Protein AF-A0A945NH26-F1 (afdb_monomer_lite)

Secondary structure (DSSP, 8-state):
--B--S--GGGEEEEEEEEETTEEEEEEEEEGGG--BT-EEESSEEEE-SS-EEEE-TTEEEEE-TTS-EEEEEPPPP-----------------

Sequence (95 aa):
IPSGGADATAAKKSVRPCYFGDGFVDVQVYDGSKLAADNEITGPAIIEETTTTVVIPENYNCLVNANKNYVLTRKVAKKVTAENPAQGRQEKINA

pLDDT: mean 87.92, std 19.18, range [40.16, 98.88]

Foldseek 3Di:
DADPAQAQPQFFDDWDFDDDDHGTDTETEGALVSDHANHKDADCYWYDYPP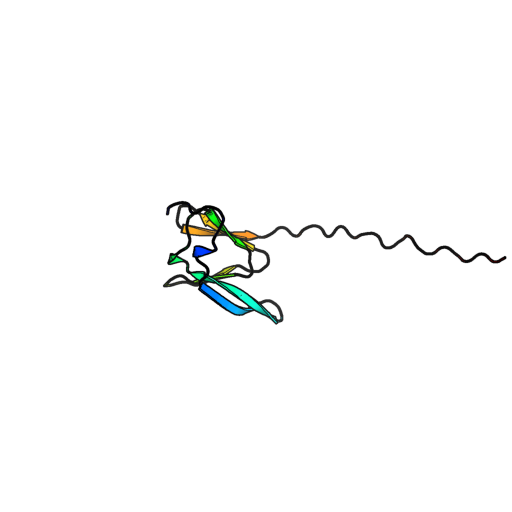DIDGQHNQWMWGQHNVRDTDIDGNDDDPPPDDDPPDDDDDDDDD

Radius of gyration: 21.13 Å; chains: 1; bounding box: 79×26×30 Å

Structure (mmCIF, N/CA/C/O backbone):
data_AF-A0A945NH26-F1
#
_entry.id   AF-A0A945NH26-F1
#
loop_
_atom_site.group_PDB
_atom_site.id
_atom_site.type_symbol
_atom_site.label_atom_id
_atom_site.label_alt_id
_atom_site.label_comp_id
_atom_site.label_asym_id
_atom_site.label_entity_id
_atom_site.label_seq_id
_atom_site.pdbx_PDB_ins_code
_atom_site.Cartn_x
_atom_site.Cartn_y
_atom_site.Cartn_z
_atom_site.occupancy
_atom_site.B_iso_or_equiv
_atom_site.auth_seq_id
_atom_site.auth_comp_id
_atom_site.auth_asym_id
_atom_site.auth_atom_id
_atom_site.pdbx_PDB_model_num
ATOM 1 N N . ILE A 1 1 ? 11.262 0.198 -10.966 1.00 95.19 1 ILE A N 1
ATOM 2 C CA . ILE A 1 1 ? 10.833 -1.221 -10.869 1.00 95.19 1 ILE A CA 1
ATOM 3 C C . ILE A 1 1 ? 9.950 -1.574 -12.068 1.00 95.19 1 ILE A C 1
ATOM 5 O O . ILE A 1 1 ? 9.375 -0.645 -12.629 1.00 95.19 1 ILE A O 1
ATOM 9 N N . PRO A 1 2 ? 9.875 -2.846 -12.505 1.00 96.56 2 PRO A N 1
ATOM 10 C CA . PRO A 1 2 ? 9.009 -3.256 -13.616 1.00 96.56 2 PRO A CA 1
ATOM 11 C C . PRO A 1 2 ? 7.522 -3.006 -13.325 1.00 96.56 2 PRO A C 1
ATOM 13 O O . PRO A 1 2 ? 7.118 -3.030 -12.161 1.00 96.56 2 PRO A O 1
ATOM 16 N N . SER A 1 3 ? 6.729 -2.788 -14.377 1.00 97.56 3 SER A N 1
ATOM 17 C CA . SER A 1 3 ? 5.265 -2.713 -14.280 1.00 97.56 3 SER A CA 1
ATOM 18 C C . SER A 1 3 ? 4.665 -4.099 -14.050 1.00 97.56 3 SER A C 1
ATOM 20 O O . SER A 1 3 ? 5.092 -5.069 -14.679 1.00 97.56 3 SER A O 1
ATOM 22 N N . GLY A 1 4 ? 3.687 -4.182 -13.149 1.00 97.19 4 GLY A N 1
ATOM 23 C CA . GLY A 1 4 ? 2.850 -5.364 -12.916 1.00 97.19 4 GLY A CA 1
ATOM 24 C C . GLY A 1 4 ? 1.378 -5.136 -13.266 1.00 97.19 4 GLY A C 1
ATOM 25 O O . GLY A 1 4 ? 0.557 -6.016 -13.020 1.00 97.19 4 GLY A O 1
ATOM 26 N N . GLY A 1 5 ? 1.038 -3.969 -13.826 1.00 98.19 5 GLY A N 1
ATOM 27 C CA . GLY A 1 5 ? -0.343 -3.523 -14.008 1.00 98.19 5 GLY A CA 1
ATOM 28 C C . GLY A 1 5 ? -1.034 -3.156 -12.690 1.00 98.19 5 GLY A C 1
ATOM 29 O O . GLY A 1 5 ? -0.418 -3.145 -11.627 1.00 98.19 5 GLY A O 1
ATOM 30 N N . ALA A 1 6 ? -2.334 -2.864 -12.762 1.00 98.44 6 ALA A N 1
ATOM 31 C CA . ALA A 1 6 ? -3.108 -2.392 -11.611 1.00 98.44 6 ALA A CA 1
ATOM 32 C C . ALA A 1 6 ? -3.287 -3.443 -10.501 1.00 98.44 6 ALA A C 1
ATOM 34 O O . ALA A 1 6 ? -3.452 -3.082 -9.336 1.00 98.44 6 ALA A O 1
ATOM 35 N N . ASP A 1 7 ? -3.250 -4.736 -10.837 1.00 98.50 7 ASP A N 1
ATOM 36 C CA . ASP A 1 7 ? -3.539 -5.805 -9.883 1.00 98.50 7 ASP A CA 1
ATOM 37 C C . ASP A 1 7 ? -2.386 -6.043 -8.890 1.00 98.50 7 ASP A C 1
ATOM 39 O O . ASP A 1 7 ? -1.300 -6.499 -9.248 1.00 98.50 7 ASP A O 1
ATOM 43 N N . ALA A 1 8 ? -2.656 -5.775 -7.611 1.00 98.44 8 ALA A N 1
ATOM 44 C CA . ALA A 1 8 ? -1.735 -5.981 -6.497 1.00 98.44 8 ALA A CA 1
ATOM 45 C C . ALA A 1 8 ? -1.951 -7.318 -5.748 1.00 98.44 8 ALA A C 1
ATOM 47 O O . ALA A 1 8 ? -1.381 -7.523 -4.673 1.00 98.44 8 ALA A O 1
ATOM 48 N N . THR A 1 9 ? -2.788 -8.238 -6.249 1.00 98.50 9 THR A N 1
ATOM 49 C CA . THR A 1 9 ? -3.139 -9.489 -5.543 1.00 98.50 9 THR A CA 1
ATOM 50 C C . THR A 1 9 ? -1.934 -10.353 -5.181 1.00 98.50 9 THR A C 1
ATOM 52 O O . THR A 1 9 ? -1.909 -10.911 -4.083 1.00 98.50 9 THR A O 1
ATOM 55 N N . ALA A 1 10 ? -0.910 -10.408 -6.037 1.00 98.31 10 ALA A N 1
ATOM 56 C CA . ALA A 1 10 ? 0.322 -11.163 -5.791 1.00 98.31 10 ALA A CA 1
ATOM 57 C C . ALA A 1 10 ? 1.106 -10.685 -4.549 1.00 98.31 10 ALA A C 1
ATOM 59 O O . ALA A 1 10 ? 1.902 -11.439 -3.984 1.00 98.31 10 ALA A O 1
ATOM 60 N N . ALA A 1 11 ? 0.866 -9.449 -4.101 1.00 98.62 11 ALA A N 1
ATOM 61 C CA . ALA A 1 11 ? 1.498 -8.865 -2.925 1.00 98.62 11 ALA A CA 1
ATOM 62 C C . ALA A 1 11 ? 0.662 -9.008 -1.643 1.00 98.62 11 ALA A C 1
ATOM 64 O O . ALA A 1 11 ? 1.127 -8.608 -0.577 1.00 98.62 11 ALA A O 1
ATOM 65 N N . LYS A 1 12 ? -0.551 -9.578 -1.689 1.00 98.75 12 LYS A N 1
ATOM 66 C CA . LYS A 1 12 ? -1.359 -9.801 -0.480 1.00 98.75 12 LYS A CA 1
ATOM 67 C C . LYS A 1 12 ? -0.621 -10.720 0.498 1.00 98.75 12 LYS A C 1
ATOM 69 O O . LYS A 1 12 ? -0.179 -11.809 0.140 1.00 98.75 12 LYS A O 1
ATOM 74 N N . LYS A 1 13 ? -0.502 -10.269 1.747 1.00 98.69 13 LYS A N 1
ATOM 75 C CA . LYS A 1 13 ? 0.247 -10.943 2.816 1.00 98.69 13 LYS A CA 1
ATOM 76 C C . LYS A 1 13 ? -0.670 -11.548 3.875 1.00 98.69 13 LYS A C 1
ATOM 78 O O . LYS A 1 13 ? -0.518 -12.711 4.228 1.00 98.69 13 LYS A O 1
ATOM 83 N N . SER A 1 14 ? -1.602 -10.757 4.397 1.00 98.62 14 SER A N 1
ATOM 84 C CA . SER A 1 14 ? -2.537 -11.165 5.452 1.00 98.62 14 SER A CA 1
ATOM 85 C C . SER A 1 14 ? -3.716 -10.197 5.544 1.00 98.62 14 SER A C 1
ATOM 87 O O . SER A 1 14 ? -3.698 -9.137 4.923 1.00 98.62 14 SER A O 1
ATOM 89 N N . VAL A 1 15 ? -4.735 -10.546 6.325 1.00 98.56 15 VAL A N 1
ATOM 90 C CA . VAL A 1 15 ? -5.798 -9.625 6.754 1.00 98.56 15 VAL A CA 1
ATOM 91 C C . VAL A 1 15 ? -5.655 -9.428 8.260 1.00 98.56 15 VAL A C 1
ATOM 93 O O . VAL A 1 15 ? -5.388 -10.398 8.973 1.00 98.56 15 VAL A O 1
ATOM 96 N N . ARG A 1 16 ? -5.766 -8.188 8.749 1.00 97.31 16 ARG A N 1
ATOM 97 C CA . ARG A 1 16 ? -5.647 -7.871 10.181 1.00 97.31 16 ARG A CA 1
ATOM 98 C C . ARG A 1 16 ? -6.751 -6.923 10.647 1.00 97.31 16 ARG A C 1
ATOM 100 O O . ARG A 1 16 ? -6.981 -5.930 9.956 1.00 97.31 16 ARG A O 1
ATOM 107 N N . PRO A 1 17 ? -7.337 -7.141 11.838 1.00 97.56 17 PRO A N 1
ATOM 108 C CA . PRO A 1 17 ? -8.193 -6.143 12.460 1.00 97.56 17 PRO A CA 1
ATOM 109 C C . PRO A 1 17 ? -7.340 -4.933 12.856 1.00 97.56 17 PRO A C 1
ATOM 111 O O . PRO A 1 17 ? -6.336 -5.059 13.559 1.00 97.56 17 PRO A O 1
ATOM 114 N N . CYS A 1 18 ? -7.713 -3.751 12.383 1.00 96.38 18 CYS A N 1
ATOM 115 C CA . CYS A 1 18 ? -7.044 -2.487 12.680 1.00 96.38 18 CYS A CA 1
ATOM 116 C C . CYS A 1 18 ? -8.079 -1.445 13.092 1.00 96.38 18 CYS A C 1
ATOM 118 O O . CYS A 1 18 ? -9.175 -1.407 12.542 1.00 96.38 18 CYS A O 1
ATOM 120 N N . TYR A 1 19 ? -7.736 -0.604 14.064 1.00 94.56 19 TYR A N 1
ATOM 121 C CA . TYR A 1 19 ? -8.650 0.417 14.563 1.00 94.56 19 TYR A CA 1
ATOM 122 C C . TYR A 1 19 ? -8.594 1.665 13.670 1.00 94.56 19 TYR A C 1
ATOM 124 O O . TYR A 1 19 ? -7.557 2.327 13.601 1.00 94.56 19 TYR A O 1
ATOM 132 N N . PHE A 1 20 ? -9.695 1.976 12.984 1.00 89.06 20 PHE A N 1
ATOM 133 C CA . PHE A 1 20 ? -9.865 3.167 12.147 1.00 89.06 20 PHE A CA 1
ATOM 134 C C . PHE A 1 20 ? -11.137 3.905 12.567 1.00 89.06 20 PHE A C 1
ATOM 136 O O . PHE A 1 20 ? -12.185 3.285 12.723 1.00 89.06 20 PHE A O 1
ATOM 143 N N . GLY A 1 21 ? -11.047 5.230 12.723 1.00 87.19 21 GLY A N 1
ATOM 144 C CA . GLY A 1 21 ? -12.165 6.040 13.208 1.00 87.19 21 GLY A CA 1
ATOM 145 C C . GLY A 1 21 ? -12.593 5.587 14.603 1.00 87.19 21 GLY A C 1
ATOM 146 O O . GLY A 1 21 ? -11.887 5.823 15.579 1.00 87.19 21 GLY A O 1
ATOM 147 N N . ASP A 1 22 ? -13.736 4.923 14.658 1.00 92.06 22 ASP A N 1
ATOM 148 C CA . ASP A 1 22 ? -14.490 4.578 15.854 1.00 92.06 22 ASP A CA 1
ATOM 149 C C . ASP A 1 22 ? -14.616 3.054 16.072 1.00 92.06 22 ASP A C 1
ATOM 151 O O . ASP A 1 22 ? -15.236 2.612 17.042 1.00 92.06 22 ASP A O 1
ATOM 155 N N . GLY A 1 23 ? -13.962 2.226 15.245 1.00 95.88 23 GLY A N 1
ATOM 156 C CA . GLY A 1 23 ? -14.012 0.768 15.384 1.00 95.88 23 GLY A CA 1
ATOM 157 C C . GLY A 1 23 ? -12.856 -0.001 14.745 1.00 95.88 23 GLY A C 1
ATOM 158 O O . GLY A 1 23 ? -12.017 0.542 14.028 1.00 95.88 23 GLY A O 1
ATOM 159 N N . PHE A 1 24 ? -12.821 -1.309 15.014 1.00 97.25 24 PHE A N 1
ATOM 160 C CA . PHE A 1 24 ? -11.941 -2.234 14.302 1.00 97.25 24 PHE A CA 1
ATOM 161 C C . PHE A 1 24 ? -12.539 -2.599 12.944 1.00 97.25 24 PHE A C 1
ATOM 163 O O . PHE A 1 24 ? -13.714 -2.950 12.850 1.00 97.25 24 PHE A O 1
ATOM 170 N N . VAL A 1 25 ? -11.703 -2.569 11.912 1.00 96.00 25 VAL A N 1
ATOM 171 C CA . VAL A 1 25 ? -12.016 -3.027 10.557 1.00 96.00 25 VAL A CA 1
ATOM 172 C C . VAL A 1 25 ? -10.965 -4.032 10.105 1.00 96.00 25 VAL A C 1
ATOM 174 O O . VAL A 1 25 ? -9.786 -3.893 10.436 1.00 96.00 25 VAL A O 1
ATOM 177 N N . ASP A 1 26 ? -11.380 -5.047 9.353 1.00 97.56 26 ASP A N 1
ATOM 178 C CA . ASP A 1 26 ? -10.455 -5.998 8.741 1.00 97.56 26 ASP A CA 1
ATOM 179 C C . ASP A 1 26 ? -9.763 -5.354 7.539 1.00 97.56 26 ASP A C 1
ATOM 181 O O . ASP A 1 26 ? -10.399 -4.941 6.569 1.00 97.56 26 ASP A O 1
ATOM 185 N N . VAL A 1 27 ? -8.438 -5.262 7.610 1.00 98.19 27 VAL A N 1
ATOM 186 C CA . VAL A 1 27 ? -7.613 -4.545 6.639 1.00 98.19 27 VAL A CA 1
ATOM 187 C C . VAL A 1 27 ? -6.687 -5.503 5.914 1.00 98.19 27 VAL A C 1
ATOM 189 O O . VAL A 1 27 ? -5.948 -6.272 6.534 1.00 98.19 27 VAL A O 1
ATOM 192 N N . GLN A 1 28 ? -6.685 -5.423 4.582 1.00 98.69 28 GLN A N 1
ATOM 193 C CA . GLN A 1 28 ? -5.724 -6.149 3.761 1.00 98.69 28 GLN A CA 1
ATOM 194 C C . GLN A 1 28 ? -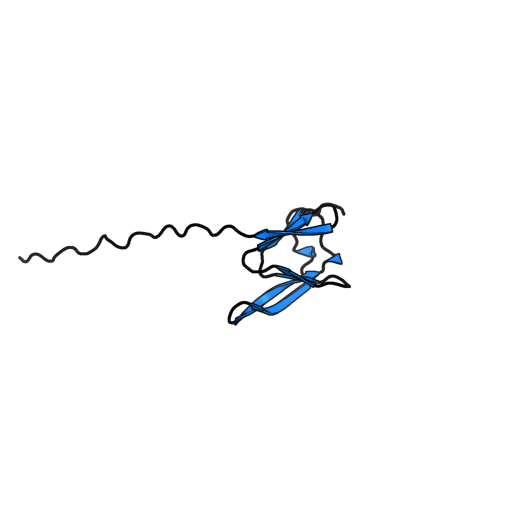4.319 -5.564 3.951 1.00 98.69 28 GLN A C 1
ATOM 196 O O . GLN A 1 28 ? -4.083 -4.369 3.759 1.00 98.69 28 GLN A O 1
ATOM 201 N N . VAL A 1 29 ? -3.376 -6.439 4.282 1.00 98.81 29 VAL A N 1
ATOM 202 C CA . VAL A 1 29 ? -1.948 -6.143 4.378 1.00 98.81 29 VAL A CA 1
ATOM 203 C C . VAL A 1 29 ? -1.255 -6.636 3.116 1.00 98.81 29 VAL A C 1
ATOM 205 O O . VAL A 1 29 ? -1.477 -7.775 2.690 1.00 98.81 29 VAL A O 1
ATOM 208 N N . TYR A 1 30 ? -0.401 -5.796 2.546 1.00 98.88 30 TYR A N 1
ATOM 209 C CA . TYR A 1 30 ? 0.436 -6.093 1.393 1.00 98.88 30 TYR A CA 1
ATOM 210 C C . TYR A 1 30 ? 1.910 -6.148 1.805 1.00 98.88 30 TYR A C 1
ATOM 212 O O . TYR A 1 30 ? 2.362 -5.379 2.652 1.00 98.88 30 TYR A O 1
ATOM 220 N N . ASP A 1 31 ? 2.655 -7.061 1.195 1.00 98.75 31 ASP A N 1
ATOM 221 C CA . ASP A 1 31 ? 4.110 -7.140 1.270 1.00 98.75 31 ASP A CA 1
ATOM 222 C C . ASP A 1 31 ? 4.721 -6.170 0.246 1.00 98.75 31 ASP A C 1
ATOM 224 O O . ASP A 1 31 ? 4.660 -6.406 -0.962 1.00 98.75 31 ASP A O 1
ATOM 228 N N . GLY A 1 32 ? 5.310 -5.071 0.725 1.00 98.50 32 GLY A N 1
ATOM 229 C CA . GLY A 1 32 ? 5.901 -4.026 -0.114 1.00 98.50 32 GLY A CA 1
ATOM 230 C C . GLY A 1 32 ? 7.075 -4.511 -0.971 1.00 98.50 32 GLY A C 1
ATOM 231 O O . GLY A 1 32 ? 7.362 -3.943 -2.029 1.00 98.50 32 GLY A O 1
ATOM 232 N N . SER A 1 33 ? 7.714 -5.626 -0.601 1.00 98.00 33 SER A N 1
ATOM 233 C CA . SER A 1 33 ? 8.761 -6.237 -1.424 1.00 98.00 33 SER A CA 1
ATOM 234 C C . SER A 1 33 ? 8.218 -6.859 -2.717 1.00 98.00 33 SER A C 1
ATOM 236 O O . SER A 1 33 ? 8.959 -6.951 -3.696 1.00 98.00 33 SER A O 1
ATOM 238 N N . LYS A 1 34 ? 6.927 -7.220 -2.744 1.00 98.38 34 LYS A N 1
ATOM 239 C CA . LYS A 1 34 ? 6.245 -7.870 -3.876 1.00 98.38 34 LYS A CA 1
ATOM 240 C C . LYS A 1 34 ? 5.452 -6.911 -4.762 1.00 98.38 34 LYS A C 1
ATOM 242 O O . LYS A 1 34 ? 4.957 -7.335 -5.802 1.00 98.38 34 LYS A O 1
ATOM 247 N N . LEU A 1 35 ? 5.309 -5.648 -4.362 1.00 98.56 35 LEU A N 1
ATOM 248 C CA . LEU A 1 35 ? 4.602 -4.649 -5.160 1.00 98.56 35 LEU A CA 1
ATOM 249 C C . LEU A 1 35 ? 5.419 -4.244 -6.392 1.00 98.56 35 LEU A C 1
ATOM 251 O O . LEU A 1 35 ? 6.625 -3.990 -6.310 1.00 98.56 35 LEU A O 1
ATOM 255 N N . ALA A 1 36 ? 4.732 -4.160 -7.527 1.00 98.62 36 ALA A N 1
ATOM 256 C CA . ALA A 1 36 ? 5.278 -3.738 -8.811 1.00 98.62 36 ALA A CA 1
ATOM 257 C C . ALA A 1 36 ? 4.806 -2.320 -9.168 1.00 98.62 36 ALA A C 1
ATOM 259 O O . ALA A 1 36 ? 3.888 -1.786 -8.545 1.00 98.62 36 ALA A O 1
ATOM 260 N N . ALA A 1 37 ? 5.429 -1.696 -10.172 1.00 98.69 37 ALA A N 1
ATOM 261 C CA . ALA A 1 37 ? 4.920 -0.427 -10.682 1.00 98.69 37 ALA A CA 1
ATOM 262 C C . ALA A 1 37 ? 3.514 -0.611 -11.270 1.00 98.69 37 ALA A C 1
ATOM 264 O O . ALA A 1 37 ? 3.170 -1.682 -11.773 1.00 98.69 37 ALA A O 1
ATOM 265 N N . ASP A 1 38 ? 2.734 0.460 -11.195 1.00 98.69 38 ASP A N 1
ATOM 266 C CA . ASP A 1 38 ? 1.339 0.582 -11.611 1.00 98.69 38 ASP A CA 1
ATOM 267 C C . ASP A 1 38 ? 0.332 -0.182 -10.744 1.00 98.69 38 ASP A C 1
ATOM 269 O O . ASP A 1 38 ? -0.865 -0.044 -10.970 1.00 98.69 38 ASP A O 1
ATOM 273 N N . ASN A 1 39 ? 0.776 -0.916 -9.715 1.00 98.81 39 ASN A N 1
ATOM 274 C CA . ASN A 1 39 ? -0.128 -1.529 -8.745 1.00 98.81 39 ASN A CA 1
ATOM 275 C C . ASN A 1 39 ? -0.982 -0.462 -8.047 1.00 98.81 39 ASN A C 1
ATOM 277 O O . ASN A 1 39 ? -0.462 0.539 -7.539 1.00 98.81 39 ASN A O 1
ATOM 281 N N . GLU A 1 40 ? -2.285 -0.726 -7.964 1.00 98.62 40 GLU A N 1
ATOM 282 C CA . GLU A 1 40 ? -3.257 0.125 -7.289 1.00 98.62 40 GLU A CA 1
ATOM 283 C C . GLU A 1 40 ? -3.810 -0.566 -6.043 1.00 98.62 40 GLU A C 1
ATOM 285 O O . GLU A 1 40 ? -4.208 -1.732 -6.060 1.00 98.62 40 GLU A O 1
ATOM 290 N N . ILE A 1 41 ? -3.856 0.173 -4.936 1.00 98.75 41 ILE A N 1
ATOM 291 C CA . ILE A 1 41 ? -4.381 -0.310 -3.661 1.00 98.75 41 ILE A CA 1
ATOM 292 C C . ILE A 1 41 ? -5.419 0.681 -3.147 1.00 98.75 41 ILE A C 1
ATOM 294 O O . ILE A 1 41 ? -5.129 1.848 -2.877 1.00 98.75 41 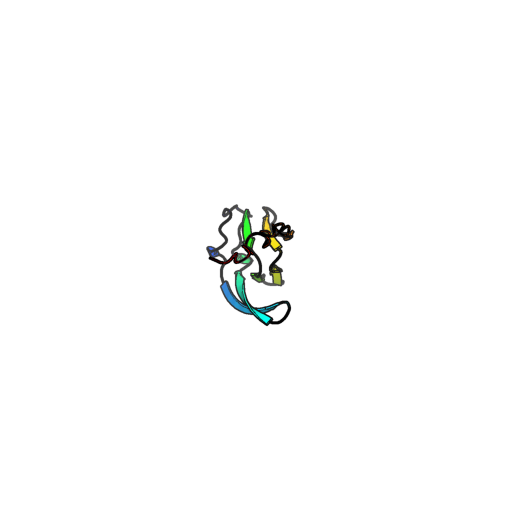ILE A O 1
ATOM 298 N N . THR A 1 42 ? -6.646 0.205 -2.977 1.00 98.06 42 THR A N 1
ATOM 299 C CA . THR A 1 42 ? -7.743 0.965 -2.374 1.00 98.06 42 THR A CA 1
ATOM 300 C C . THR A 1 42 ? -7.716 0.806 -0.855 1.00 98.06 42 THR A C 1
ATOM 302 O O . THR A 1 42 ? -7.671 -0.316 -0.357 1.00 98.06 42 THR A O 1
ATOM 305 N N . GLY A 1 43 ? -7.760 1.916 -0.111 1.00 96.69 43 GLY A N 1
ATOM 306 C CA . GLY A 1 43 ? -7.884 1.873 1.347 1.00 96.69 43 GLY A CA 1
ATOM 307 C C . GLY A 1 43 ? -9.293 1.470 1.824 1.00 96.69 43 GLY A C 1
ATOM 308 O O . GLY A 1 43 ? -10.252 1.670 1.066 1.00 96.69 43 GLY A O 1
ATOM 309 N N . PRO A 1 44 ? -9.443 0.976 3.072 1.00 97.50 44 PRO A N 1
ATOM 310 C CA . PRO A 1 44 ? -8.394 0.846 4.086 1.00 97.50 44 PRO A CA 1
ATOM 311 C C . PRO A 1 44 ? -7.436 -0.323 3.797 1.00 97.50 44 PRO A C 1
ATOM 313 O O . PRO A 1 44 ? -7.863 -1.441 3.521 1.00 97.50 44 PRO A O 1
ATOM 316 N N . ALA A 1 45 ? -6.130 -0.058 3.845 1.00 98.50 45 ALA A N 1
ATOM 317 C CA . ALA A 1 45 ? -5.076 -1.034 3.557 1.00 98.50 45 ALA A CA 1
ATOM 318 C C . ALA A 1 45 ? -3.779 -0.694 4.310 1.00 98.50 45 ALA A C 1
ATOM 320 O O . ALA A 1 45 ? -3.554 0.455 4.700 1.00 98.50 45 ALA A O 1
ATOM 321 N N . ILE A 1 46 ? -2.908 -1.688 4.489 1.00 98.69 46 ILE A N 1
ATOM 322 C CA . ILE A 1 46 ? -1.548 -1.502 5.015 1.00 98.69 46 ILE A CA 1
ATOM 323 C C . ILE A 1 46 ? -0.547 -2.090 4.023 1.00 98.69 46 ILE A C 1
ATOM 325 O O . ILE A 1 46 ? -0.747 -3.196 3.530 1.00 98.69 46 ILE A O 1
ATOM 329 N N . ILE A 1 47 ? 0.554 -1.388 3.772 1.00 98.81 47 ILE A N 1
ATOM 330 C CA . ILE A 1 47 ? 1.733 -1.945 3.102 1.00 98.81 47 ILE A CA 1
ATOM 331 C C . ILE A 1 47 ? 2.844 -2.062 4.140 1.00 98.81 47 ILE A C 1
ATOM 333 O O . ILE A 1 47 ? 3.182 -1.085 4.807 1.00 98.81 47 ILE A O 1
ATOM 337 N N . GLU A 1 48 ? 3.417 -3.252 4.272 1.00 98.75 48 GLU A N 1
ATOM 338 C CA . GLU A 1 48 ? 4.585 -3.494 5.111 1.00 98.75 48 GLU A CA 1
ATOM 339 C C . GLU A 1 48 ? 5.832 -3.614 4.246 1.00 98.75 48 GLU A C 1
ATOM 341 O O . GLU A 1 48 ? 5.943 -4.515 3.417 1.00 98.75 48 GLU A O 1
ATOM 346 N N . GLU A 1 49 ? 6.782 -2.721 4.472 1.00 98.31 49 GLU A N 1
ATOM 347 C CA . GLU A 1 49 ? 8.149 -2.832 3.979 1.00 98.31 49 GLU A CA 1
ATOM 348 C C . GLU A 1 49 ? 9.051 -3.338 5.105 1.00 98.31 49 GLU A C 1
ATOM 350 O O . GLU A 1 49 ? 8.678 -3.335 6.278 1.00 98.31 49 GLU A O 1
ATOM 355 N N . THR A 1 50 ? 10.283 -3.721 4.775 1.00 97.12 50 THR A N 1
ATOM 356 C CA . THR A 1 50 ? 11.257 -4.186 5.777 1.00 97.12 50 THR A CA 1
ATOM 357 C C . THR A 1 50 ? 11.501 -3.166 6.896 1.00 97.12 50 THR A C 1
ATOM 359 O O . THR A 1 50 ? 11.737 -3.558 8.035 1.00 97.12 50 THR A O 1
ATOM 362 N N . THR A 1 51 ? 11.454 -1.866 6.589 1.00 97.12 51 THR A N 1
ATOM 363 C CA . THR A 1 51 ? 11.808 -0.784 7.527 1.00 97.12 51 THR A CA 1
ATOM 364 C C . THR A 1 51 ? 10.716 0.270 7.706 1.00 97.12 51 THR A C 1
ATOM 366 O O . THR A 1 51 ? 10.923 1.242 8.430 1.00 97.12 51 THR A O 1
ATOM 369 N N . THR A 1 52 ? 9.559 0.118 7.056 1.00 97.44 52 THR A N 1
ATOM 370 C CA . THR A 1 52 ? 8.460 1.087 7.146 1.00 97.44 52 THR A CA 1
ATOM 371 C C . THR A 1 52 ? 7.099 0.413 7.023 1.00 97.44 52 THR A C 1
ATOM 373 O O . THR A 1 52 ? 6.970 -0.715 6.552 1.00 97.44 52 THR A O 1
ATOM 376 N N . THR A 1 53 ? 6.057 1.106 7.463 1.00 98.06 53 THR A N 1
ATOM 377 C CA . THR A 1 53 ? 4.669 0.670 7.330 1.00 98.06 53 THR A CA 1
ATOM 378 C C . THR A 1 53 ? 3.853 1.830 6.784 1.00 98.06 53 THR A C 1
ATOM 380 O O . THR A 1 53 ? 3.777 2.889 7.404 1.00 98.06 53 THR A O 1
ATOM 383 N N . VAL A 1 54 ? 3.246 1.636 5.615 1.00 98.50 54 VAL A N 1
ATOM 384 C CA . VAL A 1 54 ? 2.388 2.636 4.975 1.00 98.50 54 VAL A CA 1
ATOM 385 C C . VAL A 1 54 ? 0.942 2.308 5.296 1.00 98.50 54 VAL A C 1
ATOM 387 O O . VAL A 1 54 ? 0.445 1.235 4.955 1.00 98.50 54 VAL A O 1
ATOM 390 N N . VAL A 1 55 ? 0.258 3.251 5.932 1.00 98.38 55 VAL A N 1
ATOM 391 C CA . VAL A 1 55 ? -1.181 3.176 6.180 1.00 98.38 55 VAL A CA 1
ATOM 392 C C . VAL A 1 55 ? -1.903 3.882 5.039 1.00 98.38 55 VAL A C 1
ATOM 394 O O . VAL A 1 55 ? -1.615 5.041 4.749 1.00 98.38 55 VAL A O 1
ATOM 397 N N . ILE A 1 56 ? -2.851 3.196 4.403 1.00 98.19 56 ILE A N 1
ATOM 398 C CA . ILE A 1 56 ? -3.725 3.753 3.367 1.00 98.19 56 ILE A CA 1
ATOM 399 C C . ILE A 1 56 ? -5.123 3.878 3.981 1.00 98.19 56 ILE A C 1
ATOM 401 O O . ILE A 1 56 ? -5.803 2.861 4.127 1.00 98.19 56 ILE A O 1
ATOM 405 N N . PRO A 1 57 ? -5.568 5.085 4.372 1.00 96.44 57 PRO A N 1
ATOM 406 C CA . PRO A 1 57 ? -6.884 5.268 4.979 1.00 96.44 57 PRO A CA 1
ATOM 407 C C . PRO A 1 57 ? -8.028 5.010 3.991 1.00 96.44 57 PRO A C 1
ATOM 409 O O . PRO A 1 57 ? -7.844 5.052 2.775 1.00 96.44 57 PRO A O 1
ATOM 412 N N . GLU A 1 58 ? -9.239 4.809 4.513 1.00 94.69 58 GLU A N 1
ATOM 413 C CA . GLU A 1 58 ? -10.442 4.492 3.728 1.00 94.69 58 GLU A CA 1
ATOM 414 C C . GLU A 1 58 ? -10.717 5.476 2.582 1.00 94.69 58 GLU A C 1
ATOM 416 O O . GLU A 1 58 ? -11.129 5.086 1.490 1.00 94.69 58 GLU A O 1
ATOM 421 N N . ASN A 1 59 ? -10.447 6.761 2.786 1.00 95.25 59 ASN A N 1
ATOM 422 C CA . ASN A 1 59 ? -10.679 7.802 1.791 1.00 95.25 59 ASN A CA 1
ATOM 423 C C . ASN A 1 59 ? -9.485 8.037 0.853 1.00 95.25 59 ASN A C 1
ATOM 425 O O . ASN A 1 59 ? -9.432 9.086 0.216 1.00 95.25 59 ASN A O 1
ATOM 429 N N . TYR A 1 60 ? -8.553 7.088 0.731 1.00 97.88 60 TYR A N 1
ATOM 430 C CA . TYR A 1 60 ? -7.411 7.171 -0.180 1.00 97.88 60 TYR A CA 1
ATOM 431 C C . TYR A 1 60 ? -7.295 5.947 -1.091 1.00 97.88 60 TYR A C 1
ATOM 433 O O . TYR A 1 60 ? -7.678 4.830 -0.741 1.00 97.88 60 TYR A O 1
ATOM 441 N N . ASN A 1 61 ? -6.729 6.188 -2.270 1.00 98.19 61 ASN A N 1
ATOM 442 C CA . ASN A 1 61 ? -6.112 5.173 -3.115 1.00 98.19 61 ASN A CA 1
ATOM 443 C C . ASN A 1 61 ? -4.596 5.382 -3.095 1.00 98.19 61 ASN A C 1
ATOM 445 O O . ASN A 1 61 ? -4.135 6.517 -2.973 1.00 98.19 61 ASN A O 1
ATOM 449 N N . CYS A 1 62 ? -3.837 4.306 -3.238 1.00 98.69 62 CYS A N 1
ATOM 450 C CA . CYS A 1 62 ? -2.389 4.325 -3.375 1.00 98.69 62 CYS A CA 1
ATOM 451 C C . CYS A 1 62 ? -2.002 3.747 -4.737 1.00 98.69 62 CYS A C 1
ATOM 453 O O . CYS A 1 62 ? -2.454 2.659 -5.087 1.00 98.69 62 CYS A O 1
ATOM 455 N N . LEU A 1 63 ? -1.159 4.470 -5.472 1.00 98.75 63 LEU A N 1
ATOM 456 C CA . LEU A 1 63 ? -0.498 3.999 -6.686 1.00 98.75 63 LEU A CA 1
ATOM 457 C C . LEU A 1 63 ? 0.988 3.779 -6.391 1.00 98.75 63 LEU A C 1
ATOM 459 O O . LEU A 1 63 ? 1.650 4.671 -5.851 1.00 98.75 63 LEU A O 1
ATOM 463 N N . VAL A 1 64 ? 1.526 2.630 -6.793 1.00 98.75 64 VAL A N 1
ATOM 464 C CA . VAL A 1 64 ? 2.973 2.387 -6.800 1.00 98.75 64 VAL A CA 1
ATOM 465 C C . VAL A 1 64 ? 3.534 2.867 -8.130 1.00 98.7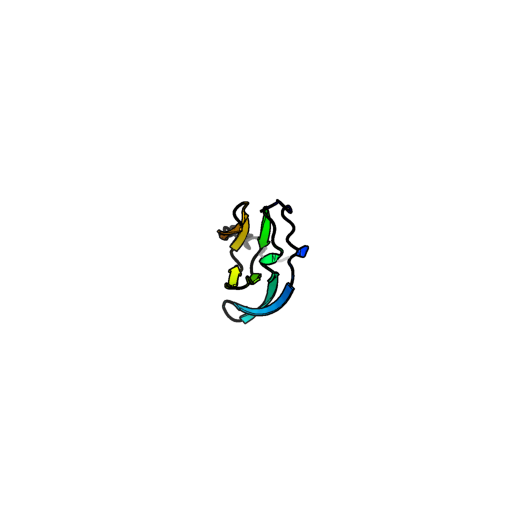5 64 VAL A C 1
ATOM 467 O O . VAL A 1 64 ? 3.271 2.274 -9.170 1.00 98.75 64 VAL A O 1
ATOM 470 N N . ASN A 1 65 ? 4.312 3.947 -8.137 1.00 98.25 65 ASN A N 1
ATOM 471 C CA . ASN A 1 65 ? 4.882 4.441 -9.393 1.00 98.25 65 ASN A CA 1
ATOM 472 C C . ASN A 1 65 ? 6.172 3.691 -9.791 1.00 98.25 65 ASN A C 1
ATOM 474 O O . ASN A 1 65 ? 6.731 2.903 -9.025 1.00 98.25 65 ASN A O 1
ATOM 478 N N . ALA A 1 66 ? 6.702 3.988 -10.982 1.00 97.94 66 ALA A N 1
ATOM 479 C CA . ALA A 1 66 ? 7.917 3.362 -11.517 1.00 97.94 66 ALA A CA 1
ATOM 480 C C . ALA A 1 66 ? 9.164 3.484 -10.612 1.00 97.94 66 ALA A C 1
ATOM 482 O O . ALA A 1 66 ? 10.051 2.627 -10.672 1.00 97.94 66 ALA A O 1
ATOM 483 N N . ASN A 1 67 ? 9.221 4.497 -9.740 1.00 98.19 67 ASN A N 1
ATOM 484 C CA . ASN A 1 67 ? 10.323 4.730 -8.802 1.00 98.19 67 ASN A CA 1
ATOM 485 C C . ASN A 1 67 ? 10.142 4.003 -7.457 1.00 98.19 67 ASN A C 1
ATOM 487 O O . ASN A 1 67 ? 10.967 4.181 -6.567 1.00 98.19 67 ASN A O 1
ATOM 491 N N . LYS A 1 68 ? 9.093 3.180 -7.309 1.00 96.81 68 LYS A N 1
ATOM 492 C CA . LYS A 1 68 ? 8.684 2.543 -6.045 1.00 96.81 68 LYS A CA 1
ATOM 493 C C . LYS A 1 68 ? 8.270 3.557 -4.964 1.00 96.81 68 LYS A C 1
ATOM 495 O O . LYS A 1 68 ? 8.398 3.298 -3.772 1.00 96.81 68 LYS A O 1
ATOM 500 N N . ASN A 1 69 ? 7.731 4.705 -5.379 1.00 98.44 69 ASN A N 1
ATOM 501 C CA . ASN A 1 69 ? 7.071 5.626 -4.455 1.00 98.44 69 ASN A CA 1
ATOM 502 C C . ASN A 1 69 ? 5.593 5.252 -4.303 1.00 98.44 69 ASN A C 1
ATOM 504 O O . ASN A 1 69 ? 4.933 4.910 -5.286 1.00 98.44 69 ASN A O 1
ATOM 508 N N . TYR A 1 70 ? 5.074 5.413 -3.086 1.00 98.62 70 TYR A N 1
ATOM 509 C CA . TYR A 1 70 ? 3.658 5.264 -2.756 1.00 98.62 70 TYR A CA 1
ATOM 510 C C . TYR A 1 70 ? 2.939 6.607 -2.891 1.00 98.62 70 TYR A C 1
ATOM 512 O O . TYR A 1 70 ? 3.126 7.506 -2.071 1.00 98.62 70 TYR A O 1
ATOM 520 N N . VAL A 1 71 ? 2.133 6.765 -3.941 1.00 98.62 71 VAL A N 1
ATOM 521 C CA . VAL A 1 71 ? 1.403 8.008 -4.224 1.00 98.62 71 VAL A CA 1
ATOM 522 C C . VAL A 1 71 ? -0.028 7.879 -3.721 1.00 98.62 71 VAL A C 1
ATOM 524 O O . VAL A 1 71 ? -0.861 7.221 -4.344 1.00 98.62 71 VAL A O 1
ATOM 527 N N . LEU A 1 72 ? -0.321 8.520 -2.589 1.00 98.56 72 LEU A N 1
ATOM 528 C CA . LEU A 1 72 ? -1.659 8.529 -2.003 1.00 98.56 72 LEU A CA 1
ATOM 529 C C . LEU A 1 72 ? -2.501 9.662 -2.595 1.00 98.56 72 LEU A C 1
ATOM 531 O O . LEU A 1 72 ? -2.165 10.838 -2.469 1.00 98.56 72 LEU A O 1
ATOM 535 N N . THR A 1 73 ? -3.642 9.304 -3.178 1.00 98.25 73 THR A N 1
ATOM 536 C CA . THR A 1 73 ? -4.636 10.253 -3.688 1.00 98.25 73 THR A CA 1
ATOM 537 C C . THR A 1 73 ? -5.916 10.140 -2.880 1.00 98.25 73 THR A C 1
ATOM 539 O O . THR A 1 73 ? -6.477 9.052 -2.739 1.00 98.25 73 THR A O 1
ATOM 542 N N . ARG A 1 74 ? -6.402 11.269 -2.355 1.00 96.75 74 ARG A N 1
ATOM 543 C CA . ARG A 1 74 ? -7.673 11.312 -1.630 1.00 96.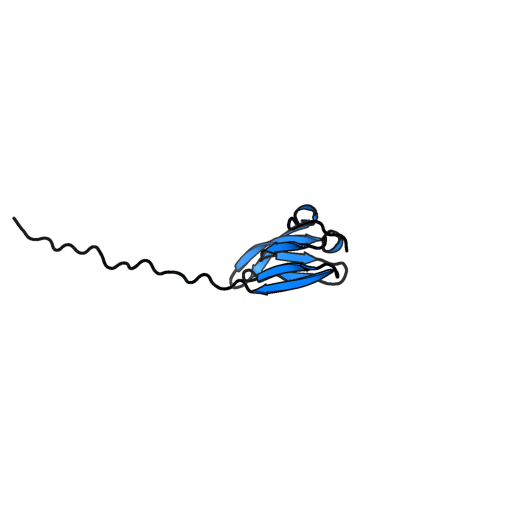75 74 ARG A CA 1
ATOM 544 C C . ARG A 1 74 ? -8.826 11.080 -2.609 1.00 96.75 74 ARG A C 1
ATOM 546 O O . ARG A 1 74 ? -8.955 11.799 -3.597 1.00 96.75 74 ARG A O 1
ATOM 553 N N . LYS A 1 75 ? -9.690 10.110 -2.313 1.00 93.31 75 LYS A N 1
ATOM 554 C CA . LYS A 1 75 ? -10.964 9.895 -3.003 1.00 93.31 75 LYS A CA 1
ATOM 555 C C . LYS A 1 75 ? -11.814 11.153 -2.813 1.00 93.31 75 LYS A C 1
ATOM 557 O O . LYS A 1 75 ? -12.077 11.568 -1.682 1.00 93.31 75 LYS A O 1
ATOM 562 N N . VAL A 1 76 ? -12.237 11.777 -3.908 1.00 85.12 76 VAL A N 1
ATOM 563 C CA . VAL A 1 76 ? -13.202 12.879 -3.838 1.00 85.12 76 VAL A CA 1
ATOM 564 C C . VAL A 1 76 ? -14.534 12.291 -3.380 1.00 85.12 76 VAL A C 1
ATOM 566 O O . VAL A 1 76 ? -14.958 11.256 -3.897 1.00 85.12 76 VAL A O 1
ATOM 569 N N . ALA A 1 77 ? -15.189 12.915 -2.400 1.00 70.25 77 ALA A N 1
ATOM 570 C CA . ALA A 1 77 ? -16.504 12.464 -1.966 1.00 70.25 77 ALA A CA 1
ATOM 571 C C . ALA A 1 77 ? -17.462 12.494 -3.165 1.00 70.25 77 ALA A C 1
ATOM 573 O O . ALA A 1 77 ? -17.621 13.535 -3.810 1.00 70.25 77 ALA A O 1
ATOM 574 N N . LYS A 1 78 ? -18.112 11.364 -3.469 1.00 58.56 78 LYS A N 1
ATOM 575 C CA . LYS A 1 78 ? -19.276 11.390 -4.358 1.00 58.56 78 LYS A CA 1
ATOM 576 C C . LYS A 1 78 ? -20.286 12.342 -3.718 1.00 58.56 78 LYS A C 1
ATOM 578 O O . LYS A 1 78 ? -20.636 12.158 -2.553 1.00 58.56 78 LYS A O 1
ATOM 583 N N . LYS A 1 79 ? -20.739 13.364 -4.454 1.00 47.75 79 LYS A N 1
ATOM 584 C CA . LYS A 1 79 ? -21.918 14.134 -4.043 1.00 47.75 79 LYS A CA 1
ATOM 585 C C . LYS A 1 79 ? -23.039 13.123 -3.829 1.00 47.75 79 LYS A C 1
ATOM 587 O O . LYS A 1 79 ? -23.436 12.452 -4.778 1.00 47.75 79 LYS A O 1
ATOM 592 N N . VAL A 1 80 ? -23.517 13.001 -2.596 1.00 55.16 80 VAL A N 1
ATOM 593 C CA . VAL A 1 80 ? -24.782 12.325 -2.329 1.00 55.16 80 VAL A CA 1
ATOM 594 C C . VAL A 1 80 ? -25.844 13.203 -2.982 1.00 55.16 80 VAL A C 1
ATOM 596 O O . VAL A 1 80 ? -26.148 14.289 -2.491 1.00 55.16 80 VAL A O 1
ATOM 599 N N . THR A 1 81 ? -26.342 12.798 -4.147 1.00 52.53 81 THR A N 1
ATOM 600 C CA . THR A 1 81 ? -27.581 13.354 -4.686 1.00 52.53 81 THR A CA 1
ATOM 601 C C . THR A 1 81 ? -28.685 12.872 -3.761 1.00 52.53 81 THR A C 1
ATOM 603 O O . THR A 1 81 ? -29.036 11.696 -3.787 1.00 52.53 81 THR A O 1
ATOM 606 N N . ALA A 1 82 ? -29.166 13.749 -2.883 1.00 54.09 82 ALA A N 1
ATOM 607 C CA . ALA A 1 82 ? -30.349 13.465 -2.092 1.00 54.09 82 ALA A CA 1
ATOM 608 C C . ALA A 1 82 ? -31.520 13.215 -3.055 1.00 54.09 82 ALA A C 1
ATOM 610 O O . ALA A 1 82 ? -31.916 14.118 -3.795 1.00 54.09 82 ALA A O 1
ATOM 611 N N . GLU A 1 83 ? -32.055 11.995 -3.069 1.00 51.09 83 GLU A N 1
ATOM 612 C CA . GLU A 1 83 ? -33.397 11.761 -3.590 1.00 51.09 83 GLU A CA 1
ATOM 613 C C . GLU A 1 83 ? -34.382 12.500 -2.674 1.00 51.09 83 GLU A C 1
ATOM 615 O O . GLU A 1 83 ? -34.354 12.363 -1.451 1.00 51.09 83 GLU A O 1
ATOM 620 N N . ASN A 1 84 ? -35.194 13.366 -3.276 1.00 48.25 84 ASN A N 1
ATOM 621 C CA . ASN A 1 84 ? -36.151 14.240 -2.608 1.00 48.25 84 ASN A CA 1
ATOM 622 C C . ASN A 1 84 ? -37.329 13.419 -2.033 1.00 48.25 84 ASN A C 1
ATOM 624 O O . ASN A 1 84 ? -38.066 12.833 -2.825 1.00 48.25 84 ASN A O 1
ATOM 628 N N . PRO A 1 85 ? -37.588 13.402 -0.709 1.00 46.03 85 PRO A N 1
ATOM 629 C CA . PRO A 1 85 ? -38.695 12.633 -0.137 1.00 46.03 85 PRO A CA 1
ATOM 630 C C .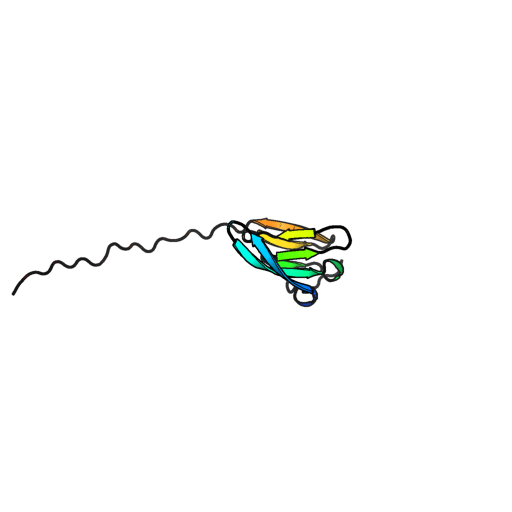 PRO A 1 85 ? -40.065 13.343 -0.191 1.00 46.03 85 PRO A C 1
ATOM 632 O O . PRO A 1 85 ? -40.990 12.957 0.519 1.00 46.03 85 PRO A O 1
ATOM 635 N N . ALA A 1 86 ? -40.251 14.368 -1.026 1.00 54.88 86 ALA A N 1
ATOM 636 C CA . ALA A 1 86 ? -41.491 15.147 -1.072 1.00 54.88 86 ALA A CA 1
ATOM 637 C C . ALA A 1 86 ? -42.422 14.803 -2.253 1.00 54.88 86 ALA A C 1
ATOM 639 O O . ALA A 1 86 ? -42.820 15.701 -2.987 1.00 54.88 86 ALA A O 1
ATOM 640 N N . GLN A 1 87 ? -42.823 13.539 -2.425 1.00 54.22 87 GLN A N 1
ATOM 641 C CA . GLN A 1 87 ? -44.044 13.195 -3.176 1.00 54.22 87 GLN A CA 1
ATOM 642 C C . GLN A 1 87 ? -44.732 11.982 -2.542 1.00 54.22 87 GLN A C 1
ATOM 644 O O . GLN A 1 87 ? -44.341 10.842 -2.764 1.00 54.22 87 GLN A O 1
ATOM 649 N N . GLY A 1 88 ? -45.761 12.232 -1.726 1.00 41.69 88 GLY A N 1
ATOM 650 C CA . GLY A 1 88 ? -46.547 11.148 -1.135 1.00 41.69 88 GLY A CA 1
ATOM 651 C C . GLY A 1 88 ? -47.446 11.518 0.041 1.00 41.69 88 GLY A C 1
ATOM 652 O O . GLY A 1 88 ? -47.568 10.727 0.969 1.00 41.69 88 GLY A O 1
ATOM 653 N N . ARG A 1 89 ? -48.096 12.689 0.039 1.00 46.66 89 ARG A N 1
ATOM 654 C CA . ARG A 1 89 ? -49.290 12.903 0.872 1.00 46.66 89 ARG A CA 1
ATOM 655 C C . ARG A 1 89 ? -50.455 13.254 -0.040 1.00 46.66 89 ARG A C 1
ATOM 657 O O . ARG A 1 89 ? -50.744 14.422 -0.255 1.00 46.66 89 ARG A O 1
ATOM 664 N N . GLN A 1 90 ? -51.095 12.226 -0.594 1.00 48.69 90 GLN A N 1
ATOM 665 C CA . GLN A 1 90 ? -52.420 12.394 -1.173 1.00 48.69 90 GLN A CA 1
ATOM 666 C C . GLN A 1 90 ? -53.417 12.478 -0.015 1.00 48.69 90 GLN A C 1
ATOM 668 O O . GLN A 1 90 ? -53.525 11.565 0.807 1.00 48.69 90 GLN A O 1
ATOM 673 N N . GLU A 1 91 ? -54.093 13.615 0.079 1.00 45.62 91 GLU A N 1
ATOM 674 C CA . GLU A 1 91 ? -55.188 13.852 1.009 1.00 45.62 91 GLU A CA 1
ATOM 675 C C . GLU A 1 91 ? -56.338 12.884 0.707 1.00 45.62 91 GLU A C 1
ATOM 677 O O . GLU A 1 91 ? -56.759 12.723 -0.440 1.00 45.62 91 GLU A O 1
ATOM 682 N N . LYS A 1 92 ? -56.837 12.213 1.750 1.00 47.28 92 LYS A N 1
ATOM 683 C CA . LYS A 1 92 ? -58.082 11.451 1.681 1.00 47.28 92 LYS A CA 1
ATOM 684 C C . LYS A 1 92 ? -59.233 12.450 1.551 1.00 47.28 92 LYS A C 1
ATOM 686 O O . LYS A 1 92 ? -59.511 13.170 2.505 1.00 47.28 92 LYS A O 1
ATOM 691 N N . ILE A 1 93 ? -59.892 12.471 0.396 1.00 46.78 93 ILE A N 1
ATOM 692 C CA . ILE A 1 93 ? -61.205 13.100 0.226 1.00 46.78 93 ILE A CA 1
ATOM 693 C C . ILE A 1 93 ? -62.247 11.979 0.221 1.00 46.78 93 ILE A C 1
ATOM 695 O O . ILE A 1 93 ? -62.098 10.982 -0.482 1.00 46.78 93 ILE A O 1
ATOM 699 N N . ASN A 1 94 ? -63.249 12.148 1.081 1.00 40.16 94 ASN A N 1
ATOM 700 C CA . ASN A 1 94 ? -64.362 11.238 1.331 1.00 40.16 94 ASN A CA 1
ATOM 701 C C . ASN A 1 94 ? -65.245 11.010 0.092 1.00 40.16 94 ASN A C 1
ATOM 703 O O . ASN A 1 94 ? -65.515 11.953 -0.653 1.00 40.16 94 ASN A O 1
ATOM 707 N N . ALA A 1 95 ? -65.787 9.795 -0.013 1.00 45.59 95 ALA A N 1
ATOM 708 C CA . ALA A 1 95 ? -67.110 9.494 -0.559 1.00 45.59 95 ALA A CA 1
ATOM 709 C C . ALA A 1 95 ? -67.738 8.391 0.304 1.00 45.59 95 ALA A C 1
ATOM 711 O O . ALA A 1 95 ? -66.983 7.462 0.680 1.00 45.59 95 ALA A O 1
#